Protein AF-A0A9W8L2R0-F1 (afdb_monomer)

Structure (mmCIF, N/CA/C/O backbone):
data_AF-A0A9W8L2R0-F1
#
_entry.id   AF-A0A9W8L2R0-F1
#
loop_
_atom_site.group_PDB
_atom_site.id
_atom_site.type_symbol
_atom_site.label_atom_id
_atom_site.label_alt_id
_atom_site.label_comp_id
_atom_site.label_asym_id
_atom_site.label_entity_id
_atom_site.label_seq_id
_atom_site.pdbx_PDB_ins_code
_atom_site.Cartn_x
_atom_site.Cartn_y
_atom_site.Cartn_z
_atom_site.occupancy
_atom_site.B_iso_or_equiv
_atom_site.auth_seq_id
_atom_site.auth_comp_id
_atom_site.auth_asym_id
_atom_site.auth_atom_id
_atom_site.pdbx_PDB_model_num
ATOM 1 N N . MET A 1 1 ? 28.656 28.767 -33.323 1.00 44.41 1 MET A N 1
ATOM 2 C CA . MET A 1 1 ? 28.994 28.895 -31.888 1.00 44.41 1 MET A CA 1
ATOM 3 C C . MET A 1 1 ? 30.302 28.153 -31.653 1.00 44.41 1 MET A C 1
ATOM 5 O O . MET A 1 1 ? 30.383 26.992 -32.027 1.00 44.41 1 MET A O 1
ATOM 9 N N . ASN A 1 2 ? 31.335 28.824 -31.134 1.00 48.00 2 ASN A N 1
ATOM 10 C CA . ASN A 1 2 ? 32.632 28.205 -30.829 1.00 48.00 2 ASN A CA 1
ATOM 11 C C . ASN A 1 2 ? 32.462 27.196 -29.684 1.00 48.00 2 ASN A C 1
ATOM 13 O O . ASN A 1 2 ? 32.388 27.590 -28.521 1.00 48.00 2 ASN A O 1
ATOM 17 N N . ASN A 1 3 ? 32.370 25.908 -30.016 1.00 57.72 3 ASN A N 1
ATOM 18 C CA . ASN A 1 3 ? 32.203 24.833 -29.045 1.00 57.72 3 ASN A CA 1
ATOM 19 C C . ASN A 1 3 ? 33.571 24.539 -28.407 1.00 57.72 3 ASN A C 1
ATOM 21 O O . ASN A 1 3 ? 34.385 23.801 -28.961 1.00 57.72 3 ASN A O 1
ATOM 25 N N . LYS A 1 4 ? 33.886 25.190 -27.282 1.00 67.44 4 LYS A N 1
ATOM 26 C CA . LYS A 1 4 ? 35.108 24.882 -26.528 1.00 67.44 4 LYS A CA 1
ATOM 27 C C . LYS A 1 4 ? 34.943 23.493 -25.907 1.00 67.44 4 LYS A C 1
ATOM 29 O O . LYS A 1 4 ? 34.195 23.335 -24.948 1.00 67.44 4 LYS A O 1
ATOM 34 N N . LEU A 1 5 ? 35.631 22.497 -26.467 1.00 72.19 5 LEU A N 1
ATOM 35 C CA . LEU A 1 5 ? 35.723 21.155 -25.888 1.00 72.19 5 LEU A CA 1
ATOM 36 C C . LEU A 1 5 ? 36.301 21.247 -24.466 1.00 72.19 5 LEU A C 1
ATOM 38 O O . LEU A 1 5 ? 37.266 21.979 -24.226 1.00 72.19 5 LEU A O 1
ATOM 42 N N . HIS A 1 6 ? 35.704 20.521 -23.519 1.00 75.44 6 HIS A N 1
ATOM 43 C CA . HIS A 1 6 ? 36.236 20.429 -22.161 1.00 75.44 6 HIS A CA 1
ATOM 44 C C . HIS A 1 6 ? 37.596 19.715 -22.190 1.00 75.44 6 HIS A C 1
ATOM 46 O O . HIS A 1 6 ? 37.811 18.798 -22.980 1.00 75.44 6 HIS A O 1
ATOM 52 N N . LYS A 1 7 ? 38.543 20.147 -21.350 1.00 79.00 7 LYS A N 1
ATOM 53 C CA . LYS A 1 7 ? 39.862 19.507 -21.279 1.00 79.00 7 LYS A CA 1
ATOM 54 C C . LYS A 1 7 ? 39.725 18.170 -20.549 1.00 79.00 7 LYS A C 1
ATOM 56 O O . LYS A 1 7 ? 39.461 18.159 -19.351 1.00 79.00 7 LYS A O 1
ATOM 61 N N . ALA A 1 8 ? 39.912 17.070 -21.269 1.00 77.56 8 ALA A N 1
ATOM 62 C CA . ALA A 1 8 ? 40.001 15.725 -20.714 1.00 77.56 8 ALA A CA 1
ATOM 63 C C . ALA A 1 8 ? 41.465 15.236 -20.751 1.00 77.56 8 ALA A C 1
ATOM 65 O O . ALA A 1 8 ? 42.214 15.644 -21.641 1.00 77.56 8 ALA A O 1
ATOM 66 N N . PRO A 1 9 ? 41.893 14.363 -19.819 1.00 86.88 9 PRO A N 1
ATOM 67 C CA . PRO A 1 9 ? 43.242 13.782 -19.817 1.00 86.88 9 PRO A CA 1
ATOM 68 C C . PRO A 1 9 ? 43.509 12.831 -21.000 1.00 86.88 9 PRO A C 1
ATOM 70 O O . PRO A 1 9 ? 44.651 12.446 -21.224 1.00 86.88 9 PRO A O 1
ATOM 73 N N . TYR A 1 10 ? 42.473 12.477 -21.767 1.00 86.88 10 TYR A N 1
ATOM 74 C CA . TYR A 1 10 ? 42.544 11.615 -22.945 1.00 86.88 10 TYR A CA 1
ATOM 75 C C . TYR A 1 10 ? 41.840 12.264 -24.148 1.00 86.88 10 TYR A C 1
ATOM 77 O O . TYR A 1 10 ? 40.953 13.101 -23.950 1.00 86.88 10 TYR A O 1
ATOM 85 N N . PRO A 1 11 ? 42.190 11.876 -25.391 1.00 85.94 11 PRO A N 1
ATOM 86 C CA . PRO A 1 11 ? 41.505 12.356 -26.588 1.00 85.94 11 PRO A CA 1
ATOM 87 C C . PRO A 1 11 ? 40.005 12.032 -26.557 1.00 85.94 11 PRO A C 1
ATOM 89 O O . PRO A 1 11 ? 39.607 10.885 -26.355 1.00 85.94 11 PRO A O 1
ATOM 92 N N . ILE A 1 12 ? 39.170 13.048 -26.780 1.00 82.19 12 ILE A N 1
ATOM 93 C CA . ILE A 1 12 ? 37.712 12.897 -26.848 1.00 82.19 12 ILE A CA 1
ATOM 94 C C . ILE A 1 12 ? 37.344 12.355 -28.233 1.00 82.19 12 ILE A C 1
ATOM 96 O O . ILE A 1 12 ? 37.639 12.991 -29.242 1.00 82.19 12 IL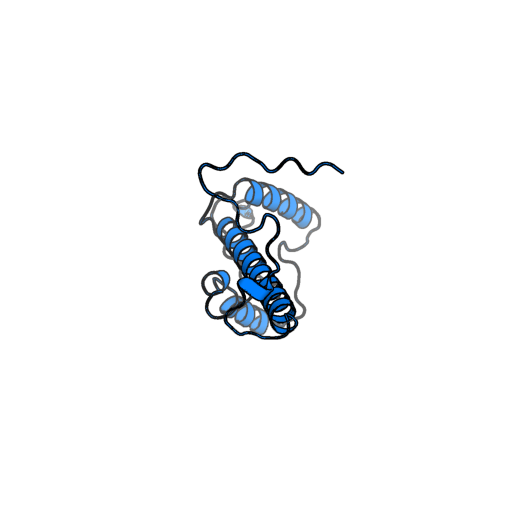E A O 1
ATOM 100 N N . ILE A 1 13 ? 36.697 11.186 -28.277 1.00 81.94 13 ILE A N 1
ATOM 101 C CA . ILE A 1 13 ? 36.256 10.541 -29.528 1.00 81.94 13 ILE A CA 1
ATOM 102 C C . ILE A 1 13 ? 34.980 11.200 -30.072 1.00 81.94 13 ILE A C 1
ATOM 104 O O . ILE A 1 13 ? 34.859 11.395 -31.277 1.00 81.94 13 ILE A O 1
ATOM 108 N N . ASP A 1 14 ? 34.018 11.503 -29.199 1.00 78.75 14 ASP A N 1
ATOM 109 C CA . ASP A 1 14 ? 32.748 12.157 -29.527 1.00 78.75 14 ASP A CA 1
ATOM 110 C C . ASP A 1 14 ? 32.153 12.754 -28.238 1.00 78.75 14 ASP A C 1
ATOM 112 O O . ASP A 1 14 ? 32.207 12.108 -27.189 1.00 78.75 14 ASP A O 1
ATOM 116 N N . THR A 1 15 ? 31.627 13.979 -28.288 1.00 82.06 15 THR A N 1
ATOM 117 C CA . THR A 1 15 ? 30.973 14.629 -27.135 1.00 82.06 15 THR A CA 1
ATOM 118 C C . THR A 1 15 ? 29.487 14.321 -27.027 1.00 82.06 15 THR A C 1
ATOM 120 O O . THR A 1 15 ? 28.920 14.512 -25.955 1.00 82.06 15 THR A O 1
ATOM 123 N N . ASP A 1 16 ? 28.863 13.876 -28.116 1.00 76.38 16 ASP A N 1
ATOM 124 C CA . ASP A 1 16 ? 27.456 13.473 -28.156 1.00 76.38 16 ASP A CA 1
ATOM 125 C C . ASP A 1 16 ? 27.313 12.244 -29.068 1.00 76.38 16 ASP A C 1
ATOM 127 O O . ASP A 1 16 ? 26.794 12.329 -30.186 1.00 76.38 16 ASP A O 1
ATOM 131 N N . PRO A 1 17 ? 27.857 11.087 -28.642 1.00 72.06 17 PRO A N 1
ATOM 132 C CA . PRO A 1 17 ? 27.868 9.906 -29.481 1.00 72.06 17 PRO A CA 1
ATOM 133 C C . PRO A 1 17 ? 26.453 9.453 -29.817 1.00 72.06 17 PRO A C 1
ATOM 135 O O . PRO A 1 17 ? 25.626 9.191 -28.943 1.00 72.06 17 PRO A O 1
ATOM 138 N N . ILE A 1 18 ? 26.204 9.257 -31.113 1.00 72.44 18 ILE A N 1
ATOM 139 C CA . ILE A 1 18 ? 24.919 8.748 -31.583 1.00 72.44 18 ILE A CA 1
ATOM 140 C C . ILE A 1 18 ? 24.625 7.376 -30.959 1.00 72.44 18 ILE A C 1
ATOM 142 O O . ILE A 1 18 ? 25.437 6.449 -31.034 1.00 72.44 18 ILE A O 1
ATOM 146 N N . PHE A 1 19 ? 23.426 7.223 -30.391 1.00 68.25 19 PHE A N 1
ATOM 147 C CA . PHE A 1 19 ? 23.001 6.024 -29.654 1.00 68.25 19 PHE A CA 1
ATOM 148 C C . PHE A 1 19 ? 23.263 4.701 -30.403 1.00 68.25 19 PHE A C 1
ATOM 150 O O . PHE A 1 19 ? 23.602 3.688 -29.793 1.00 68.25 19 PHE A O 1
ATOM 157 N N . LYS A 1 20 ? 23.187 4.711 -31.745 1.00 64.50 20 LYS A N 1
ATOM 158 C CA . LYS A 1 20 ? 23.481 3.547 -32.604 1.00 64.50 20 LYS A CA 1
ATOM 159 C C . LYS A 1 20 ? 24.853 2.916 -32.338 1.00 64.50 20 LYS A C 1
ATOM 161 O O . LYS A 1 20 ? 24.981 1.708 -32.498 1.00 64.50 20 LYS A O 1
ATOM 166 N N . LYS A 1 21 ? 25.855 3.700 -31.924 1.00 67.25 21 LYS A N 1
ATOM 167 C CA . LYS A 1 21 ? 27.224 3.223 -31.662 1.00 67.25 21 LYS A CA 1
ATOM 168 C C . LYS A 1 21 ? 27.304 2.277 -30.453 1.00 67.25 21 LYS A C 1
ATOM 170 O O . LYS A 1 21 ? 28.206 1.452 -30.392 1.00 67.25 21 LYS A O 1
ATOM 175 N N . TYR A 1 22 ? 26.338 2.366 -29.536 1.00 66.56 22 TYR A N 1
ATOM 176 C CA . TYR A 1 22 ? 26.260 1.571 -28.304 1.00 66.56 22 TYR A CA 1
ATOM 177 C C . TYR A 1 22 ? 25.096 0.577 -28.293 1.00 66.56 22 TYR A C 1
ATOM 179 O O . TYR A 1 22 ? 24.822 -0.036 -27.265 1.00 66.56 22 TYR A O 1
ATOM 187 N N . GLN A 1 23 ? 24.397 0.405 -29.416 1.00 66.12 23 GLN A N 1
ATOM 188 C CA . GLN A 1 23 ? 23.291 -0.535 -29.518 1.00 66.12 23 GLN A CA 1
ATOM 189 C C . GLN A 1 23 ? 23.785 -1.852 -30.154 1.00 66.12 23 GLN A C 1
ATOM 191 O O . GLN A 1 23 ? 23.748 -1.977 -31.382 1.00 66.12 23 GLN A O 1
ATOM 196 N N . PRO A 1 24 ? 24.217 -2.857 -29.361 1.00 67.50 24 PRO A N 1
ATOM 197 C CA . PRO A 1 24 ? 24.898 -4.057 -29.870 1.00 67.50 24 PRO A CA 1
ATOM 198 C C . PRO A 1 24 ? 24.019 -4.899 -30.803 1.00 67.50 24 PRO A C 1
ATOM 200 O O . PRO A 1 24 ? 24.515 -5.656 -31.627 1.00 67.50 24 PRO A O 1
ATOM 203 N N . THR A 1 25 ? 22.700 -4.743 -30.704 1.00 72.06 25 THR A N 1
ATOM 204 C CA . THR A 1 25 ? 21.703 -5.472 -31.493 1.00 72.06 25 THR A CA 1
ATOM 205 C C . THR A 1 25 ? 21.452 -4.892 -32.890 1.00 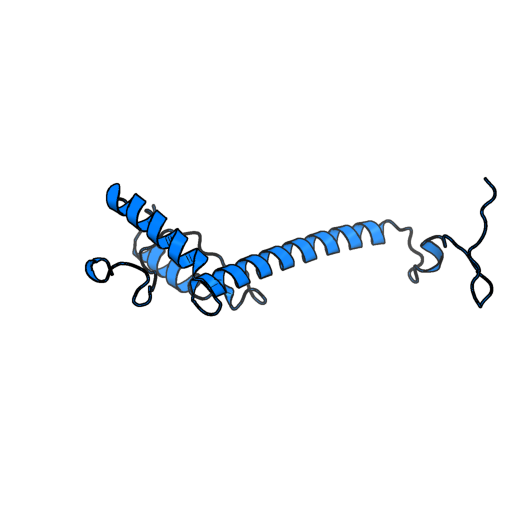72.06 25 THR A C 1
ATOM 207 O O . THR A 1 25 ? 20.658 -5.466 -33.628 1.00 72.06 25 THR A O 1
ATOM 210 N N . GLY A 1 26 ? 22.028 -3.737 -33.258 1.00 70.62 26 GLY A N 1
ATOM 211 C CA . GLY A 1 26 ? 21.950 -3.184 -34.629 1.00 70.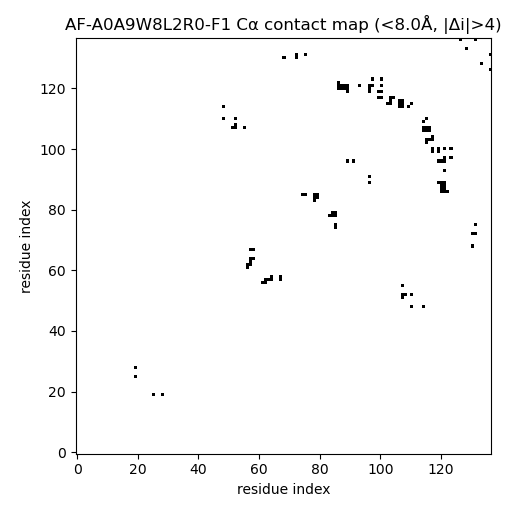62 26 GLY A CA 1
ATOM 212 C C . GLY A 1 26 ? 20.546 -2.812 -35.159 1.00 70.62 26 GLY A C 1
ATOM 213 O O . GLY A 1 26 ? 20.388 -2.473 -36.327 1.00 70.62 26 GLY A O 1
ATOM 214 N N . ASN A 1 27 ? 19.508 -2.858 -34.320 1.00 69.69 27 ASN A N 1
ATOM 215 C CA . ASN A 1 27 ? 18.119 -2.547 -34.668 1.00 69.69 27 ASN A CA 1
ATOM 216 C C . ASN A 1 27 ? 17.815 -1.034 -34.840 1.00 69.69 27 ASN A C 1
ATOM 218 O O . ASN A 1 27 ? 18.623 -0.159 -34.538 1.00 69.69 27 ASN A O 1
ATOM 222 N N . THR A 1 28 ? 16.613 -0.705 -35.322 1.00 67.88 28 THR A N 1
ATOM 223 C CA . THR A 1 28 ? 16.202 0.658 -35.720 1.00 67.88 28 THR A CA 1
ATOM 224 C C . THR A 1 28 ? 15.819 1.602 -34.563 1.00 67.88 28 THR A C 1
ATOM 226 O O . THR A 1 28 ? 15.119 2.587 -34.798 1.00 67.88 28 THR A O 1
ATOM 229 N N . GLY A 1 29 ? 16.206 1.329 -33.309 1.00 69.31 29 GLY A N 1
ATOM 230 C CA . GLY A 1 29 ? 15.886 2.166 -32.134 1.00 69.31 29 GLY A CA 1
ATOM 231 C C . GLY A 1 29 ? 14.417 2.111 -31.671 1.00 69.31 29 GLY A C 1
ATOM 232 O O . GLY A 1 29 ? 14.120 2.307 -30.494 1.00 69.31 29 GLY A O 1
ATOM 233 N N . LYS A 1 30 ? 13.471 1.745 -32.547 1.00 76.19 30 LYS A N 1
ATOM 234 C CA . LYS A 1 30 ? 12.064 1.470 -32.186 1.00 76.19 30 LYS A CA 1
ATOM 235 C C . LYS A 1 30 ? 11.914 0.404 -31.079 1.00 76.19 30 LYS A C 1
ATOM 237 O O . LYS A 1 30 ? 11.053 0.589 -30.216 1.00 76.19 30 LYS A O 1
ATOM 242 N N . PRO A 1 31 ? 12.716 -0.682 -31.047 1.00 82.38 31 PRO A N 1
ATOM 243 C CA . PRO A 1 31 ? 12.683 -1.647 -29.947 1.00 82.38 31 PRO A CA 1
ATOM 244 C C . PRO A 1 31 ? 13.101 -1.043 -28.603 1.00 82.38 31 PRO A C 1
ATOM 246 O O . PRO A 1 31 ? 12.498 -1.383 -27.592 1.00 82.38 31 PRO A O 1
ATOM 249 N N . LEU A 1 32 ? 14.054 -0.102 -28.588 1.00 81.19 32 LEU A N 1
ATOM 250 C CA . LEU A 1 32 ? 14.461 0.600 -27.367 1.00 81.19 32 LEU A CA 1
ATOM 251 C C . LEU A 1 32 ? 13.307 1.417 -26.789 1.00 81.19 32 LEU A C 1
ATOM 253 O O . LEU A 1 32 ? 13.023 1.308 -25.605 1.00 81.19 32 LEU A O 1
ATOM 257 N N . ILE A 1 33 ? 12.606 2.198 -27.616 1.00 84.38 33 ILE A N 1
ATOM 258 C CA . ILE A 1 33 ? 11.465 3.001 -27.146 1.00 84.38 33 ILE A CA 1
ATOM 259 C C . ILE A 1 33 ? 10.391 2.096 -26.530 1.00 84.38 33 ILE A C 1
ATOM 261 O O . ILE A 1 33 ? 9.796 2.435 -25.508 1.00 84.38 33 ILE A O 1
ATOM 265 N N . ARG A 1 34 ? 10.144 0.924 -27.130 1.00 87.94 34 ARG A N 1
ATOM 266 C CA . ARG A 1 34 ? 9.222 -0.073 -26.567 1.00 87.94 34 ARG A CA 1
ATOM 267 C C . ARG A 1 34 ? 9.737 -0.622 -25.238 1.00 87.94 34 ARG A C 1
ATOM 269 O O . ARG A 1 34 ? 8.969 -0.653 -24.284 1.00 87.94 34 ARG A O 1
ATOM 276 N N . ALA A 1 35 ? 11.017 -0.984 -25.163 1.00 89.44 35 ALA A N 1
ATOM 277 C CA . ALA A 1 35 ? 11.644 -1.453 -23.932 1.00 89.44 35 ALA A CA 1
ATOM 278 C C . ALA A 1 35 ? 11.545 -0.401 -22.818 1.00 89.44 35 ALA A C 1
ATOM 280 O O . ALA A 1 35 ? 11.072 -0.720 -21.738 1.00 89.44 35 ALA A O 1
ATOM 281 N N . MET A 1 36 ? 11.859 0.866 -23.102 1.00 92.12 36 MET A N 1
ATOM 282 C CA . MET A 1 36 ? 11.744 1.963 -22.136 1.00 92.12 36 MET A CA 1
ATOM 283 C C . MET A 1 36 ? 10.314 2.144 -21.623 1.00 92.12 36 MET A C 1
ATOM 285 O O . MET A 1 36 ? 10.121 2.347 -20.428 1.00 92.12 36 MET A O 1
ATOM 289 N N . LYS A 1 37 ? 9.302 2.041 -22.495 1.00 93.19 37 LYS A N 1
ATOM 290 C CA . LYS A 1 37 ? 7.891 2.111 -22.079 1.00 93.19 37 LYS A CA 1
ATOM 291 C C . LYS A 1 37 ? 7.505 0.951 -21.164 1.00 93.19 37 LYS A C 1
ATOM 293 O O . LYS A 1 37 ? 6.840 1.175 -20.158 1.00 93.19 37 LYS A O 1
ATOM 298 N N . VAL A 1 38 ? 7.935 -0.267 -21.497 1.00 96.69 38 VAL A N 1
ATOM 299 C CA . VAL A 1 38 ? 7.700 -1.450 -20.656 1.00 96.69 38 VAL A CA 1
ATOM 300 C C . VAL A 1 38 ? 8.410 -1.294 -19.314 1.00 96.69 38 VAL A C 1
ATOM 302 O O . VAL A 1 38 ? 7.771 -1.453 -18.280 1.00 96.69 38 VAL A O 1
ATOM 305 N N . SER A 1 39 ? 9.686 -0.903 -19.311 1.00 96.88 39 SER A N 1
ATOM 306 C CA . SER A 1 39 ? 10.450 -0.648 -18.087 1.00 96.88 39 SER A CA 1
ATOM 307 C C . SER A 1 39 ? 9.790 0.418 -17.219 1.00 96.88 39 SER A C 1
ATOM 309 O O . SER A 1 39 ? 9.639 0.206 -16.023 1.00 96.88 39 SER A O 1
ATOM 311 N N . ALA A 1 40 ? 9.333 1.529 -17.803 1.00 97.19 40 ALA A N 1
ATOM 312 C CA . ALA A 1 40 ? 8.614 2.561 -17.062 1.00 97.19 40 ALA A CA 1
ATOM 313 C C . ALA A 1 40 ? 7.317 2.022 -16.432 1.00 97.19 40 ALA A C 1
ATOM 315 O O . ALA A 1 40 ? 7.034 2.318 -15.273 1.00 97.19 40 ALA A O 1
ATOM 316 N N . GLY A 1 41 ? 6.558 1.199 -17.164 1.00 97.06 41 GLY A N 1
ATOM 317 C CA . GLY A 1 41 ? 5.348 0.554 -16.647 1.00 97.06 41 GLY A CA 1
ATOM 318 C C . GLY A 1 41 ? 5.631 -0.403 -15.487 1.00 97.06 41 GLY A C 1
ATOM 319 O O . GLY A 1 41 ? 4.971 -0.323 -14.452 1.00 97.06 41 GLY A O 1
ATOM 320 N N . VAL A 1 42 ? 6.643 -1.264 -15.629 1.00 96.69 42 VAL A N 1
ATOM 321 C CA . VAL A 1 42 ? 7.055 -2.213 -14.581 1.00 96.69 42 VAL A CA 1
ATOM 322 C C . VAL A 1 42 ? 7.550 -1.468 -13.345 1.00 96.69 42 VAL A C 1
ATOM 324 O O . VAL A 1 42 ? 7.052 -1.714 -12.252 1.00 96.69 42 VAL A O 1
ATOM 327 N N . THR A 1 43 ? 8.454 -0.498 -13.506 1.00 96.88 43 THR A N 1
ATOM 328 C CA . THR A 1 43 ? 8.966 0.304 -12.386 1.00 96.88 43 THR A CA 1
ATOM 329 C C . THR A 1 43 ? 7.850 1.070 -11.681 1.00 96.88 43 THR A C 1
ATOM 331 O O . THR A 1 43 ? 7.834 1.125 -10.453 1.00 96.88 43 THR A O 1
ATOM 334 N N . GLY A 1 44 ? 6.893 1.630 -12.428 1.00 97.38 44 GLY A N 1
ATOM 335 C CA . GLY A 1 44 ? 5.727 2.295 -11.845 1.00 97.38 44 GLY A CA 1
ATOM 336 C C . GLY A 1 44 ? 4.884 1.347 -10.989 1.00 97.38 44 GLY A C 1
ATOM 337 O O . GLY A 1 44 ? 4.517 1.691 -9.865 1.00 97.38 44 GLY A O 1
ATOM 338 N N . MET A 1 45 ? 4.636 0.132 -11.483 1.00 96.38 45 MET A N 1
ATOM 339 C CA . MET A 1 45 ? 3.900 -0.901 -10.750 1.00 96.38 45 MET A CA 1
ATOM 340 C C . MET A 1 45 ? 4.642 -1.343 -9.486 1.00 96.38 45 MET A C 1
ATOM 342 O O . MET A 1 45 ? 4.060 -1.346 -8.403 1.00 96.38 45 MET A O 1
ATOM 346 N N . THR A 1 46 ? 5.936 -1.651 -9.593 1.00 96.06 46 THR A N 1
ATOM 347 C CA . THR A 1 46 ? 6.766 -2.034 -8.443 1.00 96.06 46 THR A CA 1
ATOM 348 C C . THR A 1 46 ? 6.839 -0.916 -7.405 1.00 96.06 46 THR A C 1
ATOM 350 O O . THR A 1 46 ? 6.711 -1.180 -6.212 1.00 96.06 46 THR A O 1
ATOM 353 N N . GLY A 1 47 ? 6.984 0.338 -7.841 1.00 96.62 47 GLY A N 1
ATOM 354 C CA . GLY A 1 47 ? 6.990 1.495 -6.949 1.00 96.62 47 GLY A CA 1
ATOM 355 C C . GLY A 1 47 ? 5.681 1.642 -6.172 1.00 96.62 47 GLY A C 1
ATOM 356 O O . GLY A 1 47 ? 5.711 1.891 -4.967 1.00 96.62 47 GLY A O 1
ATOM 357 N N . PHE A 1 48 ? 4.538 1.428 -6.830 1.00 97.12 48 PHE A N 1
ATOM 358 C CA . PHE A 1 48 ? 3.235 1.423 -6.164 1.00 97.12 48 PHE A CA 1
ATOM 359 C C . PHE A 1 48 ? 3.110 0.291 -5.136 1.00 97.12 48 PHE A C 1
ATOM 361 O O . PHE A 1 48 ? 2.723 0.551 -3.996 1.00 97.12 48 PHE A O 1
ATOM 368 N N . LEU A 1 49 ? 3.461 -0.944 -5.511 1.00 97.06 49 LEU A N 1
ATOM 369 C CA . LEU A 1 49 ? 3.372 -2.101 -4.613 1.00 97.06 49 LEU A CA 1
ATOM 370 C C . LEU A 1 49 ? 4.253 -1.921 -3.374 1.00 97.06 49 LEU A C 1
ATOM 372 O O . LEU A 1 49 ? 3.785 -2.135 -2.257 1.00 97.06 49 LEU A O 1
ATOM 376 N N . LEU A 1 50 ? 5.486 -1.441 -3.561 1.00 96.62 50 LEU A N 1
ATOM 377 C CA . LEU A 1 50 ? 6.396 -1.144 -2.459 1.00 96.62 50 LEU A CA 1
ATOM 378 C C . LEU A 1 50 ? 5.835 -0.042 -1.552 1.00 96.62 50 LEU A C 1
ATOM 380 O O . LEU A 1 50 ? 5.839 -0.187 -0.332 1.00 96.62 50 LEU A O 1
ATOM 384 N N . ALA A 1 51 ? 5.317 1.045 -2.128 1.00 97.38 51 ALA A N 1
ATOM 385 C CA . ALA A 1 51 ? 4.718 2.122 -1.346 1.00 97.38 51 ALA A CA 1
ATOM 386 C C . ALA A 1 51 ? 3.513 1.631 -0.525 1.00 97.38 51 ALA A C 1
ATOM 388 O O . ALA A 1 51 ? 3.406 1.964 0.656 1.00 97.38 51 ALA A O 1
ATOM 389 N N . TYR A 1 52 ? 2.640 0.807 -1.114 1.00 97.12 52 TYR A N 1
ATOM 390 C CA . TYR A 1 52 ? 1.509 0.205 -0.407 1.00 97.12 52 TYR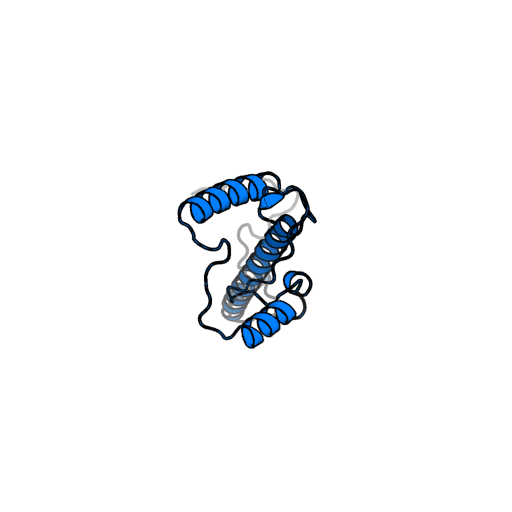 A CA 1
ATOM 391 C C . TYR A 1 52 ? 1.981 -0.703 0.736 1.00 97.12 52 TYR A C 1
ATOM 393 O O . TYR A 1 52 ? 1.512 -0.562 1.864 1.00 97.12 52 TYR A O 1
ATOM 401 N N . GLN A 1 53 ? 2.957 -1.577 0.478 1.00 96.88 53 GLN A N 1
ATOM 402 C CA . GLN A 1 53 ? 3.516 -2.490 1.475 1.00 96.88 53 GLN A CA 1
ATOM 403 C C . GLN A 1 53 ? 4.136 -1.737 2.664 1.00 96.88 53 GLN A C 1
ATOM 405 O O . GLN A 1 53 ? 3.857 -2.074 3.815 1.00 96.88 53 GLN A O 1
ATOM 410 N N . LEU A 1 54 ? 4.906 -0.674 2.407 1.00 96.06 54 LEU A N 1
ATOM 411 C CA . LEU A 1 54 ? 5.497 0.171 3.453 1.00 96.06 54 LEU A CA 1
ATOM 412 C C . LEU A 1 54 ? 4.435 0.887 4.296 1.00 96.06 54 LEU A C 1
ATOM 414 O O . LEU A 1 54 ? 4.601 1.050 5.505 1.00 96.06 54 LEU A O 1
ATOM 418 N N . VAL A 1 55 ? 3.330 1.306 3.678 1.00 96.38 55 VAL A N 1
ATOM 419 C CA . VAL A 1 55 ? 2.197 1.876 4.413 1.00 96.38 55 VAL A CA 1
ATOM 420 C C . VAL A 1 55 ? 1.537 0.804 5.283 1.00 96.38 55 VAL A C 1
ATOM 422 O O . VAL A 1 55 ? 1.335 1.043 6.473 1.00 96.38 55 VAL A O 1
ATOM 425 N N . CYS A 1 56 ? 1.267 -0.389 4.749 1.00 96.56 56 CYS A N 1
ATOM 426 C CA . CYS A 1 56 ? 0.711 -1.503 5.523 1.00 96.56 56 CYS A CA 1
ATOM 427 C C . CYS A 1 56 ? 1.583 -1.877 6.727 1.00 96.56 56 CYS A C 1
ATOM 429 O O . CYS A 1 56 ? 1.039 -2.091 7.808 1.00 96.56 56 CYS A O 1
ATOM 431 N N . MET A 1 57 ? 2.913 -1.866 6.582 1.00 96.81 57 MET A N 1
ATOM 432 C CA . MET A 1 57 ? 3.850 -2.093 7.692 1.00 96.81 57 MET A CA 1
ATOM 433 C C . MET A 1 57 ? 3.650 -1.103 8.850 1.00 96.81 57 MET A C 1
ATOM 435 O O . MET A 1 57 ? 3.737 -1.502 10.011 1.00 96.81 57 MET A O 1
ATOM 439 N N . ARG A 1 58 ? 3.301 0.161 8.571 1.00 96.25 58 ARG A N 1
ATOM 440 C CA . ARG A 1 58 ? 2.921 1.129 9.620 1.00 96.25 58 ARG A CA 1
ATOM 441 C C . ARG A 1 58 ? 1.589 0.772 10.266 1.00 96.25 58 ARG A C 1
ATOM 443 O O . ARG A 1 58 ? 1.469 0.829 11.486 1.00 96.25 58 ARG A O 1
ATOM 450 N N . PHE A 1 59 ? 0.595 0.377 9.473 1.00 94.75 59 PHE A N 1
ATOM 451 C CA . PHE A 1 59 ? -0.727 0.008 9.993 1.00 94.75 59 PHE A CA 1
ATOM 452 C C . PHE A 1 59 ? -0.689 -1.215 10.916 1.00 94.75 59 PHE A C 1
ATOM 454 O O . PHE A 1 59 ? -1.408 -1.230 11.909 1.00 94.75 59 PHE A O 1
ATOM 461 N N . VAL A 1 60 ? 0.168 -2.202 10.638 1.00 93.94 60 VAL A N 1
ATOM 462 C CA . VAL A 1 60 ? 0.348 -3.373 11.517 1.00 93.94 60 VAL A CA 1
ATOM 463 C C . VAL A 1 60 ? 1.372 -3.152 12.638 1.00 93.94 60 VAL A C 1
ATOM 465 O O . VAL A 1 60 ? 1.614 -4.058 13.428 1.00 93.94 60 VAL A O 1
ATOM 468 N N . GLY A 1 61 ? 1.995 -1.971 12.711 1.00 94.62 61 GLY A N 1
ATOM 469 C CA . GLY A 1 61 ? 2.971 -1.634 13.753 1.00 94.62 61 GLY A CA 1
ATOM 470 C C . GLY A 1 61 ? 4.357 -2.267 13.582 1.00 94.62 61 GLY A C 1
ATOM 471 O O . GLY A 1 61 ? 5.131 -2.290 14.531 1.00 94.62 61 GLY A O 1
ATOM 472 N N . MET A 1 62 ? 4.703 -2.755 12.387 1.00 95.25 62 MET A N 1
ATOM 473 C CA . MET A 1 62 ? 6.064 -3.227 12.074 1.00 95.25 62 MET A CA 1
ATOM 474 C C . MET A 1 62 ? 7.074 -2.076 11.957 1.00 95.25 62 MET A C 1
ATOM 476 O O . MET A 1 62 ? 8.277 -2.283 12.095 1.00 95.25 62 MET A O 1
ATOM 480 N N . THR A 1 63 ? 6.596 -0.861 11.691 1.00 96.94 63 THR A N 1
ATOM 481 C CA . THR A 1 63 ? 7.396 0.369 11.621 1.00 96.94 63 THR A CA 1
ATOM 482 C C . THR A 1 63 ? 6.702 1.494 12.389 1.00 96.94 63 THR A C 1
ATOM 484 O O . THR A 1 63 ? 5.508 1.395 12.667 1.00 96.94 63 THR A O 1
ATOM 487 N N . GLU A 1 64 ? 7.420 2.585 12.676 1.00 96.38 64 GLU A N 1
ATOM 488 C CA . GLU A 1 64 ? 6.871 3.779 13.341 1.00 96.38 64 GLU A CA 1
ATOM 489 C C . GLU A 1 64 ? 5.565 4.263 12.683 1.00 96.38 64 GLU A C 1
ATOM 491 O O . GLU A 1 64 ? 5.469 4.353 11.456 1.00 96.38 64 GLU A O 1
ATOM 496 N N . ASN A 1 65 ? 4.546 4.518 13.511 1.00 96.12 65 ASN A N 1
ATOM 497 C CA . ASN A 1 65 ? 3.178 4.793 13.067 1.00 96.12 65 ASN A CA 1
ATOM 498 C C . ASN A 1 65 ? 2.425 5.795 13.967 1.00 96.12 65 ASN A C 1
ATOM 500 O O . ASN A 1 65 ? 1.190 5.820 13.985 1.00 96.12 65 ASN A O 1
ATOM 504 N N . SER A 1 66 ? 3.137 6.637 14.728 1.00 94.50 66 SER A N 1
ATOM 505 C CA . SER A 1 66 ? 2.510 7.569 15.682 1.00 94.50 66 SER A CA 1
ATOM 506 C C . SER A 1 66 ? 1.572 8.562 14.983 1.00 94.50 66 SER A C 1
ATOM 508 O O . SER A 1 66 ? 0.489 8.894 15.481 1.00 94.50 66 SER A O 1
ATOM 510 N N . ARG A 1 67 ? 1.957 8.991 13.776 1.00 95.31 67 ARG A N 1
ATOM 511 C CA . ARG A 1 67 ? 1.167 9.869 12.910 1.00 95.31 67 ARG A CA 1
ATOM 512 C C . ARG A 1 67 ? -0.129 9.198 12.458 1.00 95.31 67 ARG A C 1
ATOM 514 O O . ARG A 1 67 ? -1.187 9.829 12.490 1.00 95.31 67 ARG A O 1
ATOM 521 N N . GLU A 1 68 ? -0.050 7.944 12.028 1.00 95.00 68 GLU A N 1
ATOM 522 C CA . GLU A 1 68 ? -1.177 7.142 11.557 1.00 95.00 68 GLU A CA 1
ATOM 523 C C . GLU A 1 68 ? -2.161 6.869 12.700 1.00 95.00 68 GLU A C 1
ATOM 525 O O . GLU A 1 68 ? -3.356 7.100 12.521 1.00 95.00 68 GLU A O 1
ATOM 530 N N . ILE A 1 69 ? -1.672 6.517 13.895 1.00 94.25 69 ILE A N 1
ATOM 531 C CA . ILE A 1 69 ? -2.502 6.354 15.101 1.00 94.25 69 ILE A CA 1
ATOM 532 C C . ILE A 1 69 ? -3.227 7.660 15.442 1.00 94.25 69 ILE A C 1
ATOM 534 O O . ILE A 1 69 ? -4.437 7.660 15.677 1.00 94.25 69 ILE A O 1
ATOM 538 N N . LYS A 1 70 ? -2.521 8.799 15.438 1.00 94.50 70 LYS A N 1
ATOM 539 C CA . LYS A 1 70 ? -3.140 10.106 15.708 1.00 94.50 70 LYS A CA 1
ATOM 540 C C . LYS A 1 70 ? -4.262 10.410 14.714 1.00 94.50 70 LYS A C 1
ATOM 542 O O . LYS A 1 70 ? -5.339 10.839 15.123 1.00 94.50 70 LYS A O 1
ATOM 547 N N . LYS A 1 71 ? -4.021 10.181 13.419 1.00 95.06 71 LYS A N 1
ATOM 548 C CA . 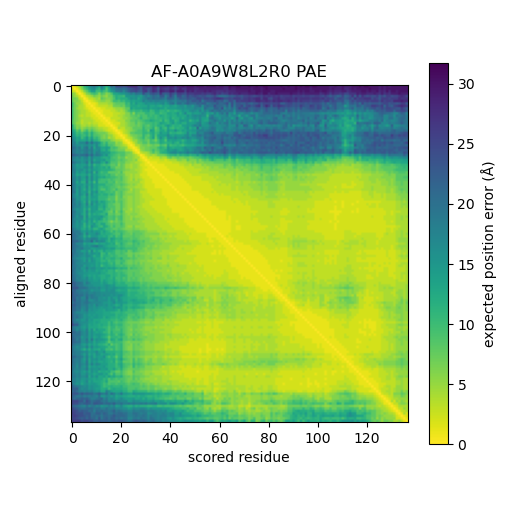LYS A 1 71 ? -5.029 10.381 12.370 1.00 95.06 71 LYS A CA 1
ATOM 549 C C . LYS A 1 71 ? -6.224 9.443 12.562 1.00 95.06 71 LYS A C 1
ATOM 551 O O . LYS A 1 71 ? -7.361 9.905 12.503 1.00 95.06 71 LYS A O 1
ATOM 556 N N . TYR A 1 72 ? -5.958 8.172 12.854 1.00 94.38 72 TYR A N 1
ATOM 557 C CA . TYR A 1 72 ? -6.975 7.155 13.099 1.00 94.38 72 TYR A CA 1
ATOM 558 C C . TYR A 1 72 ? -7.889 7.536 14.266 1.00 94.38 72 TYR A C 1
ATOM 560 O O . TYR A 1 72 ? -9.104 7.510 14.116 1.00 94.38 72 TYR A O 1
ATOM 568 N N . ARG A 1 73 ? -7.332 7.983 15.400 1.00 93.00 73 ARG A N 1
ATOM 569 C CA . ARG A 1 73 ? -8.117 8.413 16.573 1.00 93.00 73 ARG A CA 1
ATOM 570 C C . ARG A 1 73 ? -9.038 9.596 16.275 1.00 93.00 73 ARG A C 1
ATOM 572 O O . ARG A 1 73 ? -10.174 9.618 16.739 1.00 93.00 73 ARG A O 1
ATOM 579 N N . ILE A 1 74 ? -8.562 10.570 15.496 1.00 94.56 74 ILE A N 1
ATOM 580 C CA . ILE A 1 74 ? -9.368 11.732 15.088 1.00 94.56 74 ILE A CA 1
ATOM 581 C C . ILE A 1 74 ? -10.543 11.285 14.209 1.00 94.56 74 ILE A C 1
ATOM 583 O O . ILE A 1 74 ? -11.675 11.726 14.408 1.00 94.56 74 ILE A O 1
ATOM 587 N N . GLU A 1 75 ? -10.280 10.409 13.241 1.00 94.06 75 GLU A N 1
ATOM 588 C CA . GLU A 1 75 ? -11.303 9.876 12.339 1.00 94.06 75 GLU A CA 1
ATOM 589 C C . GLU A 1 75 ? -12.316 8.996 13.079 1.00 94.06 75 GLU A C 1
ATOM 591 O O . GLU A 1 75 ? -13.523 9.176 12.915 1.00 94.06 75 GLU A O 1
ATOM 596 N N . TYR A 1 76 ? -11.827 8.135 13.969 1.00 92.94 76 TYR A N 1
ATOM 597 C CA . TYR A 1 76 ? -12.635 7.291 14.837 1.00 92.94 76 TYR A CA 1
ATOM 598 C C . TYR A 1 76 ? -13.586 8.119 15.707 1.00 92.94 76 TYR A C 1
ATOM 600 O O . TYR A 1 76 ? -14.796 7.906 15.666 1.00 92.94 76 TYR A O 1
ATOM 608 N N . ALA A 1 77 ? -13.078 9.129 16.422 1.00 93.06 77 ALA A N 1
ATOM 609 C CA . ALA A 1 77 ? -13.907 10.005 17.253 1.00 93.06 77 ALA A CA 1
ATOM 610 C C . ALA A 1 77 ? -14.982 10.734 16.428 1.00 93.06 77 ALA A C 1
ATOM 612 O O . ALA A 1 77 ? -16.133 10.848 16.854 1.00 93.06 77 ALA A O 1
ATOM 613 N N . LYS A 1 78 ? -14.630 11.184 15.216 1.00 95.56 78 LYS A N 1
ATOM 614 C CA . LYS A 1 78 ? -15.567 11.838 14.296 1.00 95.56 78 LYS A CA 1
ATOM 615 C C . LYS A 1 78 ? -16.676 10.892 13.828 1.00 95.56 78 LYS A C 1
ATOM 617 O O . LYS A 1 78 ? -17.830 11.313 13.764 1.00 95.56 78 LYS A O 1
ATOM 622 N N . LEU A 1 79 ? -16.348 9.650 13.476 1.00 93.69 79 LEU A N 1
ATOM 623 C CA . LEU A 1 79 ? -17.332 8.657 13.030 1.00 93.69 79 LEU A CA 1
ATOM 624 C C . LEU A 1 79 ? -18.202 8.161 14.187 1.00 93.69 79 LEU A C 1
ATOM 626 O O . LEU A 1 79 ? -19.420 8.070 14.022 1.00 93.69 79 LEU A O 1
ATOM 630 N N . LYS A 1 80 ? -17.612 7.964 15.372 1.00 92.06 80 LYS A N 1
ATOM 631 C CA . LYS A 1 80 ? -18.336 7.629 16.604 1.00 92.06 80 LYS A CA 1
ATOM 632 C C . LYS A 1 80 ? -19.362 8.704 16.956 1.00 92.06 80 LYS A C 1
ATOM 634 O O . LYS A 1 80 ? -20.518 8.379 17.202 1.00 92.06 80 LYS A O 1
ATOM 639 N N . ALA A 1 81 ? -18.985 9.983 16.880 1.00 93.75 81 ALA A N 1
ATOM 640 C CA . ALA A 1 81 ? -19.910 11.101 17.092 1.00 93.75 81 ALA A CA 1
ATOM 641 C C . ALA A 1 81 ? -21.076 11.131 16.082 1.00 93.75 81 ALA A C 1
ATOM 643 O O . ALA A 1 81 ? -22.126 11.699 16.366 1.00 93.75 81 ALA A O 1
ATOM 644 N N . GLN A 1 82 ? -20.909 10.511 14.910 1.00 95.06 82 GLN A N 1
ATOM 645 C CA . GLN A 1 82 ? -21.958 10.356 13.897 1.00 95.06 82 GLN A CA 1
ATOM 646 C C . GLN A 1 82 ? -22.730 9.032 14.012 1.00 95.06 82 GLN A C 1
ATOM 648 O O . GLN A 1 82 ? -23.600 8.780 13.180 1.00 95.06 82 GLN A O 1
ATOM 653 N N . GLY A 1 83 ? -22.393 8.163 14.972 1.00 92.62 83 GLY A N 1
ATOM 654 C CA . GLY A 1 83 ? -22.969 6.821 15.091 1.00 92.62 83 GLY A CA 1
ATOM 655 C C . GLY A 1 83 ? -22.637 5.895 13.914 1.00 92.62 83 GLY A C 1
ATOM 656 O O . GLY A 1 83 ? -23.399 4.973 13.631 1.00 92.62 83 GLY A O 1
ATOM 657 N N . LYS A 1 84 ? -21.539 6.149 13.187 1.00 91.31 84 LYS A N 1
ATOM 658 C CA . LYS A 1 84 ? -21.124 5.353 12.020 1.00 91.31 84 LYS A CA 1
ATOM 659 C C . LYS A 1 84 ? -19.985 4.393 12.375 1.00 91.31 84 LYS A C 1
ATOM 661 O O . LYS A 1 84 ? -19.104 4.768 13.148 1.00 91.31 84 LYS A O 1
ATOM 666 N N . PRO A 1 85 ? -19.949 3.188 11.776 1.00 89.75 85 PRO A N 1
ATOM 667 C CA . PRO A 1 85 ? -18.848 2.253 11.979 1.00 89.75 85 PRO A CA 1
ATOM 668 C C . PRO A 1 85 ? -17.547 2.784 11.364 1.00 89.75 85 PRO A C 1
ATOM 670 O O . PRO A 1 85 ? -17.560 3.357 10.273 1.00 89.75 85 PRO A O 1
ATOM 673 N N . MET A 1 86 ? -16.419 2.527 12.033 1.00 89.00 86 MET A N 1
ATOM 674 C CA . MET A 1 86 ? -15.090 2.970 11.586 1.00 89.00 86 MET A CA 1
ATOM 675 C C . MET A 1 86 ? -14.711 2.407 10.210 1.00 89.00 86 MET A C 1
ATOM 677 O O . MET A 1 86 ? -14.228 3.128 9.344 1.00 89.00 86 MET A O 1
ATOM 681 N N . HIS A 1 87 ? -14.976 1.120 9.988 1.00 89.25 87 HIS A N 1
ATOM 682 C CA . HIS A 1 87 ? -14.624 0.418 8.749 1.00 89.25 87 HIS A CA 1
ATOM 683 C C . HIS A 1 87 ? -15.740 0.453 7.695 1.00 89.25 87 HIS A C 1
ATOM 685 O O . HIS A 1 87 ? -15.672 -0.253 6.694 1.00 89.25 87 HIS A O 1
ATOM 691 N N . GLY A 1 88 ? -16.769 1.282 7.901 1.00 90.69 88 GLY A N 1
ATOM 692 C CA . GLY A 1 88 ? -17.901 1.400 6.987 1.00 90.69 88 GLY A CA 1
ATOM 693 C C . GLY A 1 88 ? -18.837 0.189 6.999 1.00 90.69 88 GLY A C 1
ATOM 694 O O . GLY A 1 88 ? -18.790 -0.669 7.878 1.00 90.69 88 GLY A O 1
ATOM 695 N N . VAL A 1 89 ? -19.728 0.154 6.009 1.00 91.44 89 VAL A N 1
ATOM 696 C CA . VAL A 1 89 ? -20.682 -0.939 5.778 1.00 91.44 89 VAL A CA 1
ATOM 697 C C . VAL A 1 89 ? -20.383 -1.604 4.439 1.00 91.44 89 VAL A C 1
ATOM 699 O O . VAL A 1 89 ? -19.856 -0.964 3.524 1.00 91.44 89 VAL A O 1
ATOM 702 N N . SER A 1 90 ? -20.710 -2.887 4.322 1.00 93.38 90 SER A N 1
ATOM 703 C CA . SER A 1 90 ? -20.568 -3.660 3.089 1.00 93.38 90 SER A CA 1
ATOM 704 C C . SER A 1 90 ? -21.911 -4.216 2.652 1.00 93.38 90 SER A C 1
ATOM 706 O O . SER A 1 90 ? -22.747 -4.570 3.480 1.00 93.38 90 SER A O 1
ATOM 708 N N . SER A 1 91 ? -22.107 -4.287 1.337 1.00 95.19 91 SER A N 1
ATOM 709 C CA . SER A 1 91 ? -23.266 -4.929 0.715 1.00 95.19 91 SER A CA 1
ATOM 710 C C . SER A 1 91 ? -23.171 -6.456 0.719 1.00 95.19 91 SER A C 1
ATOM 712 O O . SER A 1 91 ? -24.151 -7.131 0.410 1.00 95.19 91 SER A O 1
ATOM 714 N N . LEU A 1 92 ? -22.001 -7.015 1.047 1.00 95.56 92 LEU A N 1
ATOM 715 C CA . LEU A 1 92 ? -21.785 -8.457 1.057 1.00 95.56 92 LEU A CA 1
ATOM 716 C C . LEU A 1 92 ? -22.349 -9.103 2.329 1.00 95.56 92 LEU A C 1
ATOM 718 O O . LEU A 1 92 ? -22.251 -8.515 3.409 1.00 95.56 92 LEU A O 1
ATOM 722 N N . PRO A 1 93 ? -22.846 -10.349 2.252 1.00 96.38 93 PRO A N 1
ATOM 723 C CA . PRO A 1 93 ? -23.167 -11.140 3.434 1.00 96.38 93 PRO A CA 1
ATOM 724 C C . PRO A 1 93 ? -21.951 -11.319 4.351 1.00 96.38 93 PRO A C 1
ATOM 726 O O . PRO A 1 93 ? -20.813 -11.405 3.883 1.00 96.38 93 PRO A O 1
ATOM 729 N N . LEU A 1 94 ? -22.189 -11.464 5.657 1.00 95.31 94 LEU A N 1
ATOM 730 C CA . LEU A 1 94 ? -21.123 -11.611 6.654 1.00 95.31 94 LEU A CA 1
ATOM 731 C C . LEU A 1 94 ? -20.195 -12.811 6.371 1.00 95.31 94 LEU A C 1
ATOM 733 O O . LEU A 1 94 ? -18.991 -12.728 6.601 1.00 95.31 94 LEU A O 1
ATOM 737 N N . SER A 1 95 ? -20.726 -13.903 5.810 1.00 96.19 95 SER A N 1
ATOM 738 C CA . SER A 1 95 ? -19.927 -15.061 5.386 1.00 96.19 95 SER A CA 1
ATOM 739 C C . SER A 1 95 ? -18.902 -14.693 4.309 1.00 96.19 95 SER A C 1
ATOM 741 O O . SER A 1 95 ? -17.731 -15.039 4.435 1.00 96.19 95 SER A O 1
ATOM 743 N N . MET A 1 96 ? -19.311 -13.926 3.296 1.00 96.44 96 MET A N 1
ATOM 744 C CA . MET A 1 96 ? -18.416 -13.447 2.240 1.00 96.44 96 MET A CA 1
ATOM 745 C C . MET A 1 96 ? -17.424 -12.411 2.762 1.00 96.44 96 MET A C 1
ATOM 747 O O . MET A 1 96 ? -16.262 -12.436 2.368 1.00 96.44 96 MET A O 1
ATOM 751 N N . GLN A 1 97 ? -17.845 -11.539 3.683 1.00 96.88 97 GLN A N 1
ATOM 752 C CA . GLN A 1 97 ? -16.933 -10.613 4.359 1.00 96.88 97 GLN A CA 1
ATOM 753 C C . GLN A 1 97 ? -15.846 -11.363 5.140 1.00 96.88 97 GLN A C 1
ATOM 755 O O . GLN A 1 97 ? -14.686 -10.959 5.117 1.00 96.88 97 GLN A O 1
ATOM 760 N N . ARG A 1 98 ? -16.192 -12.484 5.787 1.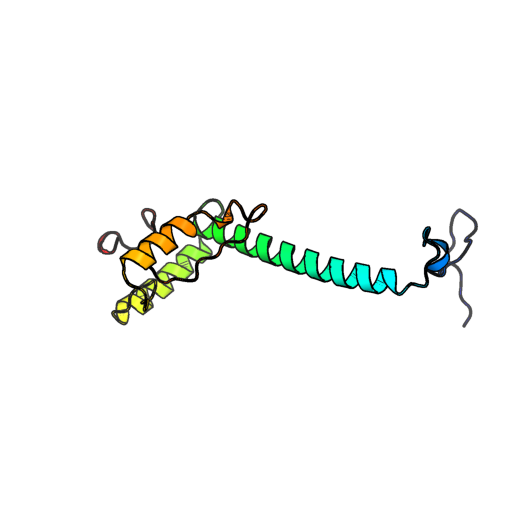00 96.25 98 ARG A N 1
ATOM 761 C CA . ARG A 1 98 ? -15.230 -13.331 6.507 1.00 96.25 98 ARG A CA 1
ATOM 762 C C . ARG A 1 98 ? -14.243 -13.994 5.560 1.00 96.25 98 ARG A C 1
ATOM 764 O O . ARG A 1 98 ? -13.046 -14.000 5.834 1.00 96.25 98 ARG A O 1
ATOM 771 N N . THR A 1 99 ? -14.733 -14.524 4.444 1.00 96.69 99 THR A N 1
ATOM 772 C CA . THR A 1 99 ? -13.873 -15.070 3.393 1.00 96.69 99 THR A CA 1
ATOM 773 C C . THR A 1 99 ? -12.935 -13.989 2.853 1.00 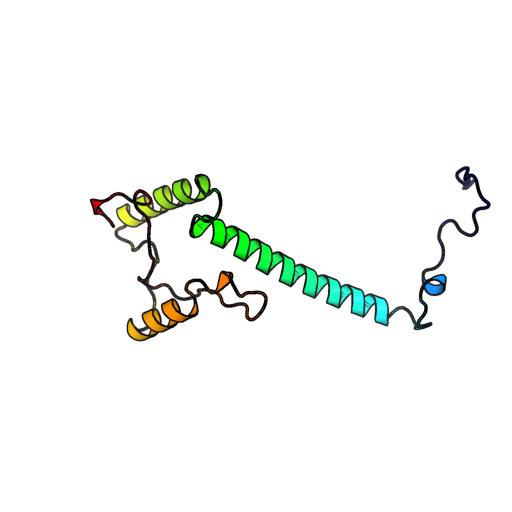96.69 99 THR A C 1
ATOM 775 O O . THR A 1 99 ? -11.729 -14.202 2.813 1.00 96.69 99 THR A O 1
ATOM 778 N N . ALA A 1 100 ? -13.451 -12.801 2.526 1.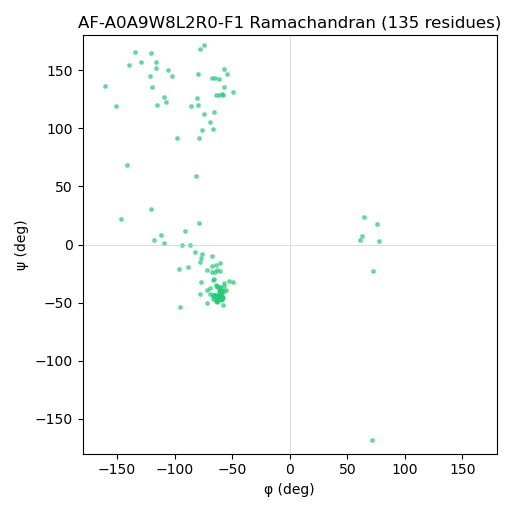00 96.25 100 ALA A N 1
ATOM 779 C CA . ALA A 1 100 ? -12.642 -11.681 2.048 1.00 96.25 100 ALA A CA 1
ATOM 780 C C . ALA A 1 100 ? -11.562 -11.256 3.059 1.00 96.25 100 ALA A C 1
ATOM 782 O O . ALA A 1 100 ? -10.413 -11.030 2.672 1.00 96.25 100 ALA A O 1
ATOM 783 N N . ALA A 1 101 ? -11.896 -11.213 4.352 1.00 96.06 101 ALA A N 1
ATOM 784 C CA . ALA A 1 101 ? -10.926 -10.950 5.409 1.00 96.06 101 ALA A CA 1
ATOM 785 C C . ALA A 1 101 ? -9.828 -12.022 5.439 1.00 96.06 101 ALA A C 1
ATOM 787 O O . ALA A 1 101 ? -8.649 -11.682 5.466 1.00 96.06 101 ALA A O 1
ATOM 788 N N . ALA A 1 102 ? -10.179 -13.308 5.351 1.00 94.75 102 ALA A N 1
ATOM 789 C CA . ALA A 1 102 ? -9.199 -14.395 5.363 1.00 94.75 102 ALA A CA 1
ATOM 790 C C . ALA A 1 102 ? -8.198 -14.326 4.192 1.00 94.75 102 ALA A C 1
ATOM 792 O O . ALA A 1 102 ? -7.023 -14.613 4.391 1.00 94.75 102 ALA A O 1
ATOM 793 N N . TYR A 1 103 ? -8.637 -13.914 2.998 1.00 94.19 103 TYR A N 1
ATOM 794 C CA . TYR A 1 103 ? -7.753 -13.775 1.830 1.00 94.19 103 TYR A CA 1
ATOM 795 C C . TYR A 1 103 ? -6.884 -12.517 1.854 1.00 94.19 103 TYR A C 1
ATOM 797 O O . TYR A 1 103 ? -5.788 -12.523 1.299 1.00 94.19 103 TYR A O 1
ATOM 805 N N . SER A 1 104 ? -7.379 -11.424 2.436 1.00 95.62 104 SER A N 1
ATOM 806 C CA . SER A 1 104 ? -6.695 -10.126 2.392 1.00 95.62 104 SER A CA 1
ATOM 807 C C . SER A 1 104 ? -5.844 -9.836 3.631 1.00 95.62 104 SER A C 1
ATOM 809 O O . SER A 1 104 ? -4.915 -9.028 3.561 1.00 95.62 104 SER A O 1
ATOM 811 N N . THR A 1 105 ? -6.106 -10.502 4.760 1.00 95.31 105 THR A N 1
ATOM 812 C CA . THR A 1 105 ? -5.312 -10.336 5.986 1.00 95.31 105 THR A CA 1
ATOM 813 C C . THR A 1 105 ? -3.878 -10.817 5.745 1.00 95.31 105 THR A C 1
ATOM 815 O O . THR A 1 105 ? -3.664 -11.917 5.250 1.00 95.31 105 THR A O 1
ATOM 818 N N . TRP A 1 106 ? -2.889 -9.982 6.086 1.00 95.00 106 TRP A N 1
ATOM 819 C CA . TRP A 1 106 ? -1.449 -10.221 5.865 1.00 95.00 106 TRP A CA 1
ATOM 820 C C . TRP A 1 106 ? -0.999 -10.382 4.405 1.00 95.00 106 TRP A C 1
ATOM 822 O O . TRP A 1 106 ? 0.189 -10.585 4.153 1.00 95.00 106 TRP A O 1
ATOM 832 N N . ALA A 1 107 ? -1.891 -10.223 3.425 1.00 95.50 107 ALA A N 1
ATOM 833 C CA . ALA A 1 107 ? -1.559 -10.486 2.027 1.00 95.50 107 ALA A CA 1
ATOM 834 C C . ALA A 1 107 ? -0.491 -9.530 1.453 1.00 95.50 107 ALA A C 1
ATOM 836 O O . ALA A 1 107 ? 0.253 -9.905 0.549 1.00 95.50 107 ALA A O 1
ATOM 837 N N . PHE A 1 108 ? -0.336 -8.337 2.044 1.00 95.12 108 PHE A N 1
ATOM 838 C CA . PHE A 1 108 ? 0.701 -7.358 1.691 1.00 95.12 108 PHE A CA 1
ATOM 839 C C . PHE A 1 108 ? 2.144 -7.865 1.868 1.00 95.12 108 PHE A C 1
ATOM 841 O O . PHE A 1 108 ? 3.070 -7.255 1.339 1.00 95.12 108 PHE A O 1
ATOM 848 N N . LEU A 1 109 ? 2.352 -8.960 2.606 1.00 94.88 109 LEU A N 1
ATOM 849 C CA . LEU A 1 109 ? 3.668 -9.579 2.780 1.00 94.88 109 LEU A CA 1
ATOM 850 C C . LEU A 1 109 ? 4.111 -10.420 1.572 1.00 94.88 109 LEU A C 1
ATOM 852 O O . LEU A 1 109 ? 5.290 -10.738 1.488 1.00 94.88 109 LEU A O 1
ATOM 856 N N . ASN A 1 110 ? 3.198 -10.762 0.654 1.00 93.94 110 ASN A N 1
ATOM 857 C CA . ASN A 1 110 ? 3.445 -11.684 -0.466 1.00 93.94 110 ASN A CA 1
ATOM 858 C C . ASN A 1 110 ? 3.208 -11.029 -1.844 1.00 93.94 110 ASN A C 1
ATOM 860 O O . ASN A 1 110 ? 2.773 -11.680 -2.796 1.00 93.94 110 ASN A O 1
ATOM 864 N N . PHE A 1 111 ? 3.438 -9.717 -1.957 1.00 94.19 111 PHE A N 1
ATOM 865 C CA . PHE A 1 111 ? 3.248 -8.962 -3.207 1.00 94.19 111 PHE A CA 1
ATOM 866 C C . PHE A 1 111 ? 4.227 -9.323 -4.323 1.00 94.19 111 PHE A C 1
ATOM 868 O O . PHE A 1 111 ? 3.953 -9.039 -5.488 1.00 94.19 111 PHE A O 1
ATOM 875 N N . ASP A 1 112 ? 5.343 -9.948 -3.977 1.00 90.56 112 ASP A N 1
ATOM 876 C CA . ASP A 1 112 ? 6.284 -10.560 -4.909 1.00 90.56 112 ASP A CA 1
ATOM 877 C C . ASP A 1 112 ? 5.680 -11.765 -5.650 1.00 90.56 112 ASP A C 1
ATOM 879 O O . ASP A 1 112 ? 6.038 -12.011 -6.802 1.00 90.56 112 ASP A O 1
ATOM 883 N N . VAL A 1 113 ? 4.735 -12.476 -5.023 1.00 93.56 113 VAL A N 1
ATOM 884 C CA . VAL A 1 113 ? 4.027 -13.618 -5.620 1.00 93.56 113 VAL A CA 1
ATOM 885 C C . VAL A 1 113 ? 2.701 -13.191 -6.245 1.00 93.56 113 VAL A C 1
ATOM 887 O O . VAL A 1 113 ? 2.436 -13.488 -7.411 1.00 93.56 113 VAL A O 1
ATOM 890 N N . PHE A 1 114 ? 1.842 -12.521 -5.473 1.00 92.94 114 PHE A N 1
ATOM 891 C CA . PHE A 1 114 ? 0.502 -12.150 -5.919 1.00 92.94 114 PHE A CA 1
ATOM 892 C C . PHE A 1 114 ? 0.009 -10.865 -5.227 1.00 92.94 114 PHE A C 1
ATOM 894 O O . PHE A 1 114 ? -0.154 -10.845 -4.003 1.00 92.94 114 PHE A O 1
ATOM 901 N N . PRO A 1 115 ? -0.280 -9.786 -5.980 1.00 93.88 115 PRO A N 1
ATOM 902 C CA . PRO A 1 115 ? -0.757 -8.538 -5.399 1.00 93.88 115 PRO A CA 1
ATOM 903 C C . PRO A 1 115 ? -2.237 -8.652 -5.006 1.00 93.88 115 PRO A C 1
ATOM 905 O O . PRO A 1 115 ? -3.133 -8.501 -5.838 1.00 93.88 115 PRO A O 1
ATOM 908 N N . MET A 1 116 ? -2.495 -8.905 -3.723 1.00 94.69 116 MET A N 1
ATOM 909 C CA . MET A 1 116 ? -3.845 -8.975 -3.155 1.00 94.69 116 MET A CA 1
ATOM 910 C C . MET A 1 116 ? -4.133 -7.778 -2.245 1.00 94.69 116 MET A C 1
ATOM 912 O O . MET A 1 116 ? -3.419 -7.529 -1.278 1.00 94.69 116 MET A O 1
ATOM 916 N N . PHE A 1 117 ? -5.235 -7.078 -2.505 1.00 96.00 117 PHE A N 1
ATOM 917 C CA . PHE A 1 117 ? -5.650 -5.903 -1.737 1.00 96.00 117 PHE A CA 1
ATOM 918 C C . PHE A 1 117 ? -6.979 -6.145 -1.023 1.00 96.00 117 PHE A C 1
ATOM 920 O O . PHE A 1 117 ? -7.794 -6.961 -1.457 1.00 96.00 117 PHE A O 1
ATOM 927 N N . ASN A 1 118 ? -7.227 -5.391 0.049 1.00 94.69 118 ASN A N 1
ATOM 928 C CA . ASN A 1 118 ? -8.539 -5.369 0.685 1.00 94.69 118 ASN A CA 1
ATOM 929 C C . ASN A 1 118 ? -9.457 -4.343 -0.002 1.00 94.69 118 ASN A C 1
ATOM 931 O O . ASN A 1 118 ? -9.168 -3.147 0.002 1.00 94.69 118 ASN A O 1
ATOM 935 N N . PHE A 1 119 ? -10.572 -4.819 -0.555 1.00 95.06 119 PHE A N 1
ATOM 936 C CA . PHE A 1 119 ? -11.631 -3.996 -1.153 1.00 95.06 119 PHE A CA 1
ATOM 937 C C . PHE A 1 119 ? -12.985 -4.149 -0.446 1.00 95.06 119 PHE A C 1
ATOM 939 O O . PHE A 1 119 ? -13.986 -3.604 -0.909 1.00 95.06 119 PHE A O 1
ATOM 946 N N . VAL A 1 120 ? -13.045 -4.915 0.645 1.00 96.12 120 VAL A N 1
ATOM 947 C CA . VAL A 1 120 ? -14.291 -5.236 1.340 1.00 96.12 120 VAL A CA 1
ATOM 948 C C . VAL A 1 120 ? -14.264 -4.630 2.733 1.00 96.12 120 VAL A C 1
ATOM 950 O O . VAL A 1 120 ? -13.452 -5.001 3.573 1.00 96.12 120 VAL A O 1
ATOM 953 N N . ASN A 1 121 ? -15.227 -3.754 3.003 1.00 95.38 121 ASN A N 1
ATOM 954 C CA . ASN A 1 121 ? -15.504 -3.296 4.357 1.00 95.38 121 ASN A CA 1
ATOM 955 C C . ASN A 1 121 ? -16.014 -4.486 5.181 1.00 95.38 121 ASN A C 1
ATOM 957 O O . ASN A 1 121 ? -17.072 -5.042 4.887 1.00 95.38 121 ASN A O 1
ATOM 961 N N . HIS A 1 122 ? -15.260 -4.918 6.184 1.00 94.62 122 HIS A N 1
ATOM 962 C CA . HIS A 1 122 ? -15.622 -6.061 7.017 1.00 94.62 122 HIS A CA 1
ATOM 963 C C . HIS A 1 122 ? -15.288 -5.779 8.485 1.00 94.62 122 HIS A C 1
ATOM 965 O O . HIS A 1 122 ? -14.369 -5.018 8.758 1.00 94.62 122 HIS A O 1
ATOM 971 N N . PRO A 1 123 ? -15.959 -6.401 9.465 1.00 91.81 123 PRO A N 1
ATOM 972 C CA . PRO A 1 123 ? -15.686 -6.134 10.880 1.00 91.81 123 PRO A CA 1
ATOM 973 C C . PRO A 1 123 ? -14.396 -6.796 11.399 1.00 91.81 123 PRO A C 1
ATOM 975 O O . PRO A 1 123 ? -13.984 -6.542 12.524 1.00 91.81 123 PRO A O 1
ATOM 978 N N . TYR A 1 124 ? -13.750 -7.655 10.606 1.00 92.12 124 TYR A N 1
ATOM 979 C CA . TYR A 1 124 ? -12.619 -8.491 11.026 1.00 92.12 124 TYR A CA 1
ATOM 980 C C . TYR A 1 124 ? -11.272 -7.749 11.016 1.00 92.12 124 TYR A C 1
ATOM 982 O O . TYR A 1 124 ? -10.343 -8.142 10.312 1.00 92.12 124 TYR A O 1
ATOM 990 N N . HIS A 1 125 ? -11.159 -6.667 11.784 1.00 88.94 125 HIS A N 1
ATOM 991 C CA . HIS A 1 125 ? -9.902 -5.942 11.983 1.00 88.94 125 HIS A CA 1
ATOM 992 C C . HIS A 1 125 ? -9.369 -6.201 13.397 1.00 88.94 125 HIS A C 1
ATOM 994 O O . HIS A 1 125 ? -10.054 -5.928 14.376 1.00 88.94 125 HIS A O 1
ATOM 1000 N N . GLY A 1 126 ? -8.147 -6.726 13.516 1.00 84.62 126 GLY A N 1
ATOM 1001 C CA . GLY A 1 126 ? -7.468 -6.846 14.808 1.00 84.62 126 GLY A CA 1
ATOM 1002 C C . GLY A 1 126 ? -6.838 -5.511 15.204 1.00 84.62 126 GLY A C 1
ATOM 1003 O O . GLY A 1 126 ? -6.066 -4.955 14.426 1.00 84.62 126 GLY A O 1
ATOM 1004 N N . GLN A 1 127 ? -7.151 -4.997 16.394 1.00 85.94 127 GLN A N 1
ATOM 1005 C CA . GLN A 1 127 ? -6.568 -3.757 16.923 1.00 85.94 127 GLN A CA 1
ATOM 1006 C C . GLN A 1 127 ? -5.817 -4.040 18.226 1.00 85.94 127 GLN A C 1
ATOM 1008 O O . GLN A 1 127 ? -6.321 -4.758 19.089 1.00 85.94 127 GLN A O 1
ATOM 1013 N N . SER A 1 128 ? -4.613 -3.485 18.386 1.00 83.81 128 SER A N 1
ATOM 1014 C CA . SER A 1 128 ? -3.816 -3.605 19.615 1.00 83.81 128 SER A CA 1
ATOM 1015 C C . SER A 1 128 ? -4.311 -2.666 20.722 1.00 83.81 128 SER A C 1
ATOM 1017 O O . SER A 1 128 ? -5.145 -1.788 20.490 1.00 83.81 128 SER A O 1
ATOM 1019 N N . GLU A 1 129 ? -3.811 -2.870 21.943 1.00 81.81 129 GLU A N 1
ATOM 1020 C CA . GLU A 1 129 ? -4.149 -2.025 23.090 1.00 81.81 129 GLU A CA 1
ATOM 1021 C C . GLU A 1 129 ? -3.694 -0.593 22.826 1.00 81.81 129 GLU A C 1
ATOM 1023 O O . GLU A 1 129 ? -2.668 -0.355 22.183 1.00 81.81 129 GLU A O 1
ATOM 1028 N N . GLY A 1 130 ? -4.497 0.370 23.276 1.00 78.12 130 GLY A N 1
ATOM 1029 C CA . GLY A 1 130 ? -4.186 1.789 23.152 1.00 78.12 130 GLY A CA 1
ATOM 1030 C C . GLY A 1 130 ? -4.420 2.404 21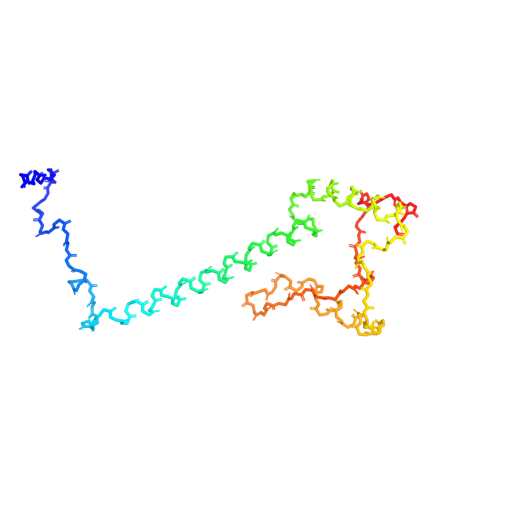.769 1.00 78.12 130 GLY A C 1
ATOM 1031 O O . GLY A 1 130 ? -4.139 3.589 21.607 1.00 78.12 130 GLY A O 1
ATOM 1032 N N . VAL A 1 131 ? -4.937 1.689 20.762 1.00 85.25 131 VAL A N 1
ATOM 1033 C CA . VAL A 1 131 ? -5.305 2.318 19.471 1.00 85.25 131 VAL A CA 1
ATOM 1034 C C . VAL A 1 131 ? -6.557 3.186 19.628 1.00 85.25 131 VAL A C 1
ATOM 1036 O O . VAL A 1 131 ? -6.536 4.368 19.269 1.00 85.25 131 VAL A O 1
ATOM 1039 N N . ILE A 1 132 ? -7.600 2.612 20.226 1.00 83.44 132 ILE A N 1
ATOM 1040 C CA . ILE A 1 132 ? -8.869 3.248 20.605 1.00 83.44 132 ILE A CA 1
ATOM 1041 C C . ILE A 1 132 ? -9.086 3.122 22.124 1.00 83.44 132 ILE A C 1
ATOM 1043 O O . ILE A 1 132 ? -8.356 2.351 22.757 1.00 83.44 132 ILE A O 1
ATOM 1047 N N . PRO A 1 133 ? -10.018 3.895 22.720 1.00 77.69 133 PRO A N 1
ATOM 1048 C CA . PRO A 1 133 ? -10.376 3.744 24.130 1.00 77.69 133 PRO A CA 1
ATOM 1049 C C . PRO A 1 133 ? -10.784 2.304 24.459 1.00 77.69 133 PRO A C 1
ATOM 1051 O O . PRO A 1 133 ? -11.331 1.602 23.610 1.00 77.69 133 PRO A O 1
ATOM 1054 N N . GLU A 1 134 ? -10.486 1.851 25.673 1.00 74.06 134 GLU A N 1
ATOM 1055 C CA . GLU A 1 134 ? -10.657 0.449 26.073 1.00 74.06 134 GLU A CA 1
ATOM 1056 C C . GLU A 1 134 ? -12.135 0.037 26.104 1.00 74.06 134 GLU A C 1
ATOM 1058 O O . GLU A 1 134 ? -12.470 -1.092 25.760 1.00 74.06 134 GLU A O 1
ATOM 1063 N N . GLU A 1 135 ? -13.024 0.985 26.408 1.00 74.81 135 GLU A N 1
ATOM 1064 C CA . GLU A 1 135 ? -14.477 0.811 26.378 1.00 74.81 135 GLU A CA 1
ATOM 1065 C C . GLU A 1 135 ? -15.060 0.521 24.983 1.00 74.81 135 GLU A C 1
ATOM 1067 O O . GLU A 1 135 ? -16.196 0.063 24.874 1.00 74.81 135 GLU A O 1
ATOM 1072 N N . ASP A 1 136 ? -14.298 0.802 23.925 1.00 72.62 136 ASP A N 1
ATOM 1073 C CA . ASP A 1 136 ? -14.739 0.739 22.530 1.00 72.62 136 ASP A CA 1
ATOM 1074 C C . ASP A 1 136 ? -14.126 -0.430 21.740 1.00 72.62 136 ASP A C 1
ATOM 1076 O O . ASP A 1 136 ? -14.339 -0.536 20.527 1.00 72.62 136 ASP A O 1
ATOM 1080 N N . ARG A 1 137 ? -13.306 -1.248 22.401 1.00 62.66 137 ARG A N 1
ATOM 1081 C CA . ARG A 1 137 ? -12.444 -2.244 21.765 1.00 62.66 137 ARG A CA 1
ATOM 1082 C C . ARG A 1 137 ? -13.090 -3.611 21.579 1.00 62.66 137 ARG A C 1
ATOM 1084 O O . ARG A 1 137 ? -13.917 -4.014 22.422 1.00 62.66 137 ARG A O 1
#

Nearest PDB structures (foldseek):
  7zm8-assembly1_X  TM=8.901E-01  e=2.386E-06  Thermochaetoides thermophila DSM 1495
  6yj4-assembly1_O  TM=8.795E-01  e=1.689E-05  Yarrowia lipolytica

Foldseek 3Di:
DPPPDDDDPDDDPDPDDDVCVVPPVNDPCVVVVVVVVVVVVVVVVVVVLVVVLVVVCLVVVVDPNPVVLVVLAVQCVVCVVVVADSLGDFPDDLVVLVVLCVCAPVCSVVVVPPDDHRPGRHPPDDDDPPSYDPVVD

Solvent-accessible surface area (backbone atoms only — not comparable to full-atom values): 8784 Å² total; per-residue (Å²): 131,92,80,80,75,79,92,60,102,57,89,82,89,62,96,76,69,62,68,74,82,76,42,91,80,75,67,89,56,62,67,54,59,52,47,53,53,51,49,52,52,52,53,51,52,53,51,50,53,50,52,52,35,57,50,48,34,25,76,75,62,79,40,91,36,70,67,58,50,54,53,48,44,56,51,43,54,55,30,52,77,67,75,42,63,84,59,59,79,54,95,63,56,70,70,57,34,51,54,52,40,66,66,30,60,74,24,60,79,41,52,92,81,49,84,51,73,81,88,70,43,46,88,82,68,91,79,68,89,79,64,60,63,79,93,78,109

Secondary structure (DSSP, 8-state):
--------SS--S-SS--GGGG-TT---SHHHHHHHHHHHHHHHHHHHHHHHHHHHHHHTTSS--HHHHHHHHHHHHHHHHTT--TT---SS-HHHHHHHHHHHTTGGGGTTT------S--S-----TTSS-GGG-

Organism: NCBI:txid417178

pLDDT: mean 87.98, std 11.11, range [44.41, 97.38]

InterPro domains:
  IPR024549 NADH-ubiquinone oxidoreductase, 21kDa subunit, C-terminal, fungi [PF12853] (75-126)
  IPR053229 NADH-ubiquinone oxidoreductase subunit [PTHR34062] (34-115)

Radius of gyration: 26.36 Å; Cα contacts (8 Å, |Δi|>4): 68; chains: 1; bounding box: 66×44×62 Å

Sequence (137 aa):
MNNKLHKAPYPIIDTDPIFKKYQPTGNTGKPLIRAMKVSAGVTGMTGFLLAYQLVCMRFVGMTENSREIKKYRIEYAKLKAQGKPMHGVSSLPLSMQRTAAAYSTWAFLNFDVFPMFNFVNHPYHGQSEGVIPEEDR

Mean predicted aligned error: 8.48 Å